Protein AF-A0A349CRY3-F1 (afdb_monomer_lite)

Secondary structure (DSSP, 8-state):
------PPP----S-------HHHHHHHHH-SEEEEEEBPTTS-B---EEEEEEEETTEEEEE-TTGGGSHHHHHHTTTSEEEEEETTEEEEEE----TT--

Foldseek 3Di:
DDDDDDDDDDDDDDDPADQDDPVRVVLLQVQQWKWWFAADPVRDTDDTDIWGWDADPNDIDTDDPPPCVDPRNVRCVVPQWTWMDGDHDIDIGRHDDDPVPD

pLDDT: mean 74.07, std 16.84, range [33.03, 90.44]

Structure (mmCIF, N/CA/C/O backbone):
data_AF-A0A349CRY3-F1
#
_entry.id   AF-A0A349CRY3-F1
#
loop_
_atom_site.group_PDB
_atom_site.id
_atom_site.type_symbol
_atom_site.label_atom_id
_atom_site.label_alt_id
_atom_site.label_comp_id
_atom_site.label_asym_id
_atom_site.label_entity_id
_atom_site.label_seq_id
_atom_site.pdbx_PDB_ins_code
_atom_site.Cartn_x
_atom_site.Cartn_y
_atom_site.Cartn_z
_atom_site.occupancy
_atom_site.B_iso_or_equiv
_atom_site.auth_seq_id
_atom_site.auth_comp_id
_atom_site.auth_asym_id
_atom_site.auth_atom_id
_atom_site.pdbx_PDB_model_num
ATOM 1 N N . MET A 1 1 ? -18.965 15.682 27.881 1.00 40.75 1 MET A N 1
ATOM 2 C CA . MET A 1 1 ? -17.640 15.171 28.299 1.00 40.75 1 MET A CA 1
ATOM 3 C C . MET A 1 1 ? -17.551 13.714 27.864 1.00 40.75 1 MET A C 1
ATOM 5 O O . MET A 1 1 ? -18.032 12.852 28.578 1.00 40.75 1 MET A O 1
ATOM 9 N N . GLY A 1 2 ? -17.028 13.441 26.669 1.00 37.19 2 GLY A N 1
ATOM 10 C CA . GLY A 1 2 ? -16.813 12.078 26.173 1.00 37.19 2 GLY A CA 1
ATOM 11 C C . GLY A 1 2 ? -15.385 12.000 25.668 1.00 37.19 2 GLY A C 1
ATOM 12 O O . GLY A 1 2 ? -15.074 12.550 24.618 1.00 37.19 2 GLY A O 1
ATOM 13 N N . ARG A 1 3 ? -14.487 11.452 26.488 1.00 36.44 3 ARG A N 1
ATOM 14 C CA . ARG A 1 3 ? -13.065 11.336 26.162 1.00 36.44 3 ARG A CA 1
ATOM 15 C C . ARG A 1 3 ? -12.911 10.260 25.088 1.00 36.44 3 ARG A C 1
ATOM 17 O O . ARG A 1 3 ? -13.234 9.107 25.348 1.00 36.44 3 ARG A O 1
ATOM 24 N N . HIS A 1 4 ? -12.400 10.640 23.921 1.00 33.03 4 HIS A N 1
ATOM 25 C CA . HIS A 1 4 ? -11.854 9.706 22.940 1.00 33.03 4 HIS A CA 1
ATOM 26 C C . HIS A 1 4 ? -10.709 8.913 23.599 1.00 33.03 4 HIS A C 1
ATOM 28 O O . HIS A 1 4 ? -9.784 9.537 24.139 1.00 33.03 4 HIS A O 1
ATOM 34 N N . PRO A 1 5 ? -10.733 7.571 23.608 1.00 42.75 5 PRO A N 1
ATOM 35 C CA . PRO A 1 5 ? -9.592 6.804 24.071 1.00 42.75 5 PRO A CA 1
ATOM 36 C C . PRO A 1 5 ? -8.483 6.833 23.010 1.00 42.75 5 PRO A C 1
ATOM 38 O O . PRO A 1 5 ? -8.592 6.247 21.944 1.00 42.75 5 PRO A O 1
ATOM 41 N N . ARG A 1 6 ? -7.456 7.625 23.336 1.00 38.19 6 ARG A N 1
ATOM 42 C CA . ARG A 1 6 ? -6.014 7.328 23.291 1.00 38.19 6 ARG A CA 1
ATOM 43 C C . ARG A 1 6 ? -5.525 6.449 22.134 1.00 38.19 6 ARG A C 1
ATOM 45 O O . ARG A 1 6 ? -5.741 5.244 22.125 1.00 38.19 6 ARG A O 1
ATOM 52 N N . GLY A 1 7 ? -4.756 7.087 21.248 1.00 39.56 7 GLY A N 1
ATOM 53 C CA . GLY A 1 7 ? -3.903 6.431 20.265 1.00 39.56 7 GLY A CA 1
ATOM 54 C C . GLY A 1 7 ? -3.031 5.359 20.913 1.00 39.56 7 GLY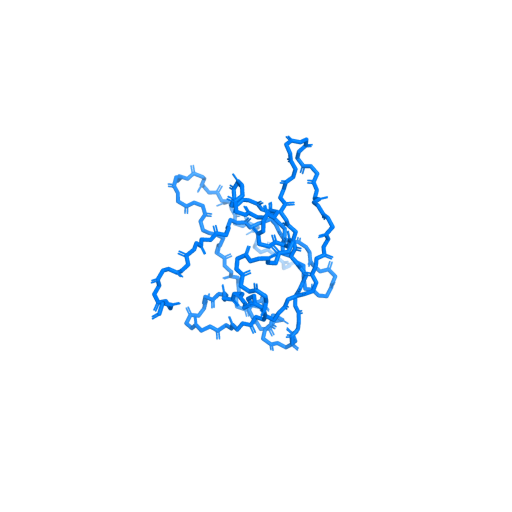 A C 1
ATOM 55 O O . GLY A 1 7 ? -2.439 5.569 21.973 1.00 39.56 7 GLY A O 1
ATOM 56 N N . HIS A 1 8 ? -3.020 4.201 20.269 1.00 47.03 8 HIS A N 1
ATOM 57 C CA . HIS A 1 8 ? -2.250 3.043 20.669 1.00 47.03 8 HIS A CA 1
ATOM 58 C C . HIS A 1 8 ? -0.762 3.329 20.445 1.00 47.03 8 HIS A C 1
ATOM 60 O O . HIS A 1 8 ? -0.335 3.609 19.325 1.00 47.03 8 HIS A O 1
ATOM 66 N N . SER A 1 9 ? 0.010 3.288 21.531 1.00 36.66 9 SER A N 1
ATOM 67 C CA . SER A 1 9 ? 1.469 3.250 21.499 1.00 36.66 9 SER A CA 1
ATOM 68 C C . SER A 1 9 ? 1.917 1.992 20.754 1.00 36.66 9 SER A C 1
ATOM 70 O O . SER A 1 9 ? 1.629 0.888 21.210 1.00 36.66 9 SER A O 1
ATOM 72 N N . HIS A 1 10 ? 2.604 2.154 19.623 1.00 46.66 10 HIS A N 1
ATOM 73 C CA . HIS A 1 10 ? 3.343 1.063 18.989 1.00 46.66 10 HIS A CA 1
ATOM 74 C C . HIS A 1 10 ? 4.648 0.853 19.767 1.00 46.66 10 HIS A C 1
ATOM 76 O O . HIS A 1 10 ? 5.552 1.690 19.709 1.00 46.66 10 HIS A O 1
ATOM 82 N N . ASP A 1 11 ? 4.710 -0.241 20.524 1.00 36.47 11 ASP A N 1
ATOM 83 C CA . ASP A 1 11 ? 5.952 -0.810 21.042 1.00 36.47 11 ASP A CA 1
ATOM 84 C C . ASP A 1 11 ? 6.700 -1.458 19.867 1.00 36.47 11 ASP A C 1
ATOM 86 O O . ASP A 1 11 ? 6.211 -2.411 19.263 1.00 36.47 11 ASP A O 1
ATOM 90 N N . HIS A 1 12 ? 7.842 -0.880 19.489 1.00 44.38 12 HIS A N 1
ATOM 91 C CA . HIS A 1 12 ? 8.735 -1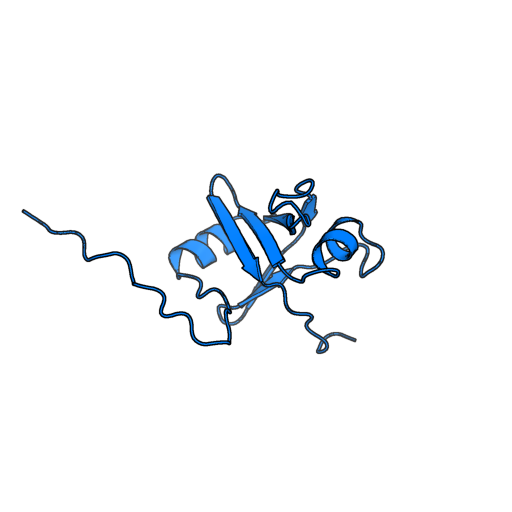.429 18.470 1.00 44.38 12 HIS A CA 1
ATOM 92 C C . HIS A 1 12 ? 9.541 -2.579 19.084 1.00 44.38 12 HIS A C 1
ATOM 94 O O . HIS A 1 12 ? 10.563 -2.342 19.730 1.00 44.38 12 HIS A O 1
ATOM 100 N N . THR A 1 13 ? 9.122 -3.815 18.821 1.00 44.28 13 THR A N 1
ATOM 101 C CA . THR A 1 13 ? 9.973 -4.998 18.981 1.00 44.28 13 THR A CA 1
ATOM 102 C C . THR A 1 13 ? 9.908 -5.842 17.707 1.00 44.28 13 THR A C 1
ATOM 104 O O . THR A 1 13 ? 9.138 -6.785 17.605 1.00 44.28 13 THR A O 1
ATOM 107 N N . GLY A 1 14 ? 10.737 -5.489 16.724 1.00 42.53 14 GLY A N 1
ATOM 108 C CA . GLY A 1 14 ? 11.446 -6.456 15.885 1.00 42.53 14 GLY A CA 1
ATOM 109 C C . GLY A 1 14 ? 10.665 -7.365 14.936 1.00 42.53 14 GLY A C 1
ATOM 110 O O . GLY A 1 14 ? 11.282 -8.316 14.489 1.00 42.53 14 GLY A O 1
ATOM 111 N N . GLU A 1 15 ? 9.401 -7.094 14.602 1.00 45.03 15 GLU A N 1
ATOM 112 C CA . GLU A 1 15 ? 8.641 -7.693 13.484 1.00 45.03 15 GLU A CA 1
ATOM 113 C C . GLU A 1 15 ? 7.581 -6.673 13.020 1.00 45.03 15 GLU A C 1
ATOM 115 O O . GLU A 1 15 ? 6.384 -6.883 13.196 1.00 45.03 15 GLU A O 1
ATOM 120 N N . ASP A 1 16 ? 8.016 -5.510 12.512 1.00 45.66 16 ASP A N 1
ATOM 121 C CA . ASP A 1 16 ? 7.172 -4.355 12.145 1.00 45.66 16 ASP A CA 1
ATOM 122 C C . ASP A 1 16 ? 6.250 -4.631 10.940 1.00 45.66 16 ASP A C 1
ATOM 124 O O . ASP A 1 16 ? 6.364 -4.052 9.853 1.00 45.66 16 ASP A O 1
ATOM 128 N N . THR A 1 17 ? 5.308 -5.547 11.133 1.00 57.53 17 THR A N 1
ATOM 129 C CA . THR A 1 17 ? 4.130 -5.702 10.294 1.00 57.53 17 THR A CA 1
ATOM 130 C C . THR A 1 17 ? 3.085 -4.714 10.782 1.00 57.53 17 THR A C 1
ATOM 132 O O . THR A 1 17 ? 2.612 -4.739 11.917 1.00 57.53 17 THR A O 1
ATOM 135 N N . VAL A 1 18 ? 2.756 -3.774 9.904 1.00 68.06 18 VAL A N 1
ATOM 136 C CA . VAL A 1 18 ? 1.725 -2.773 10.146 1.00 68.06 18 VAL A CA 1
ATOM 137 C C . VAL A 1 18 ? 0.418 -3.477 10.515 1.00 68.06 18 VAL A C 1
ATOM 139 O O . VAL A 1 18 ? -0.164 -4.175 9.690 1.00 68.06 18 VAL A O 1
ATOM 142 N N . THR A 1 19 ? -0.069 -3.265 11.741 1.00 78.56 19 THR A N 1
ATOM 143 C CA . THR A 1 19 ? -1.410 -3.725 12.121 1.00 78.56 19 THR A CA 1
ATOM 144 C C . THR A 1 19 ? -2.446 -2.813 11.462 1.00 78.56 19 THR A C 1
ATOM 146 O O . THR A 1 19 ? -2.512 -1.608 11.752 1.00 78.56 19 THR A O 1
ATOM 149 N N . TRP A 1 20 ? -3.228 -3.375 10.542 1.00 83.62 20 TRP A N 1
ATOM 150 C CA . TRP A 1 20 ? -4.336 -2.691 9.881 1.00 83.62 20 TRP A CA 1
ATOM 151 C C . TRP A 1 20 ? -5.556 -2.641 10.796 1.00 83.62 20 TRP A C 1
ATOM 153 O O . TRP A 1 20 ? -5.877 -3.610 11.481 1.00 83.62 20 TRP A O 1
ATOM 163 N N . THR A 1 21 ? -6.255 -1.509 10.817 1.00 87.12 21 THR A N 1
ATOM 164 C CA . THR A 1 21 ? -7.551 -1.425 11.496 1.00 87.12 21 THR A CA 1
ATOM 165 C C . THR A 1 21 ? -8.679 -1.881 10.569 1.00 87.12 21 THR A C 1
ATOM 167 O O . THR A 1 21 ? -8.584 -1.760 9.348 1.00 87.12 21 THR A O 1
ATOM 170 N N . ALA A 1 22 ? -9.789 -2.351 11.146 1.00 84.12 22 ALA A N 1
ATOM 171 C CA . ALA A 1 22 ? -10.954 -2.790 10.373 1.00 84.12 22 ALA A CA 1
ATOM 172 C C . ALA A 1 22 ? -11.545 -1.682 9.476 1.00 84.12 22 ALA A C 1
ATOM 174 O O . ALA A 1 22 ? -12.083 -1.968 8.410 1.00 84.12 22 ALA A O 1
ATOM 175 N N . ASP A 1 23 ? -11.442 -0.416 9.896 1.00 86.12 23 ASP A N 1
ATOM 176 C CA . ASP A 1 23 ? -11.888 0.729 9.096 1.00 86.12 23 ASP A CA 1
ATOM 177 C C . ASP A 1 23 ? -10.975 0.951 7.882 1.00 86.12 23 ASP A C 1
ATOM 179 O O . ASP A 1 23 ? -11.457 1.095 6.762 1.00 86.12 23 ASP A O 1
ATOM 183 N N . GLU A 1 24 ? -9.655 0.859 8.072 1.00 87.00 24 GLU A N 1
ATOM 184 C CA . GLU A 1 24 ? -8.690 0.973 6.975 1.00 87.00 24 GLU A CA 1
ATOM 185 C C . GLU A 1 24 ? -8.841 -0.156 5.960 1.00 87.00 24 GLU A C 1
ATOM 187 O O . GLU A 1 24 ? -8.841 0.108 4.761 1.00 87.00 24 GLU A O 1
ATOM 192 N N . LEU A 1 25 ? -9.016 -1.397 6.420 1.00 87.44 25 LEU A N 1
ATOM 193 C CA . LEU A 1 25 ? -9.258 -2.535 5.531 1.00 87.44 25 LEU A CA 1
ATOM 194 C C . LEU A 1 25 ? -10.562 -2.372 4.750 1.00 87.44 25 LEU A C 1
ATOM 196 O O . LEU A 1 25 ? -10.613 -2.714 3.574 1.00 87.44 25 LEU A O 1
ATOM 200 N N . ARG A 1 26 ? -11.600 -1.799 5.366 1.00 85.38 26 ARG A N 1
ATOM 201 C CA . ARG A 1 26 ? -12.875 -1.509 4.699 1.00 85.38 26 ARG A CA 1
ATOM 202 C C . ARG A 1 26 ? -12.757 -0.380 3.673 1.00 85.38 26 ARG A C 1
ATOM 204 O O . ARG A 1 26 ? -13.405 -0.433 2.631 1.00 85.38 26 ARG A O 1
ATOM 211 N N . GLU A 1 27 ? -11.961 0.644 3.958 1.00 88.19 27 GLU A N 1
ATOM 212 C CA . GLU A 1 27 ? -11.654 1.718 3.006 1.00 88.19 27 GLU A CA 1
ATOM 213 C C . GLU A 1 27 ? -10.806 1.200 1.838 1.00 88.19 27 GLU A C 1
ATOM 215 O O . GLU A 1 27 ? -11.048 1.576 0.692 1.00 88.19 27 GLU A O 1
ATOM 220 N N . LEU A 1 28 ? -9.850 0.310 2.117 1.00 87.38 28 LEU A N 1
ATOM 221 C CA . LEU A 1 28 ? -9.042 -0.377 1.113 1.00 87.38 28 LEU A CA 1
ATOM 222 C C . LEU A 1 28 ? -9.914 -1.280 0.236 1.00 87.38 28 LEU A C 1
ATOM 224 O O . LEU A 1 28 ? -9.925 -1.087 -0.970 1.00 87.38 28 LEU A O 1
ATOM 228 N N . ASP A 1 29 ? -10.740 -2.151 0.815 1.00 85.12 29 ASP A N 1
ATOM 229 C CA . ASP A 1 29 ? -11.665 -3.026 0.075 1.00 85.12 29 ASP A CA 1
ATOM 230 C C . ASP A 1 29 ? -12.570 -2.248 -0.902 1.00 85.12 29 ASP A C 1
ATOM 232 O O . ASP A 1 29 ? -12.811 -2.670 -2.034 1.00 85.12 29 ASP A O 1
ATOM 236 N N . ARG A 1 30 ? -13.007 -1.045 -0.508 1.00 84.56 30 ARG A N 1
ATOM 237 C CA . ARG A 1 30 ? -13.762 -0.129 -1.381 1.00 84.56 30 ARG A CA 1
ATOM 238 C C . ARG A 1 30 ? -12.901 0.564 -2.433 1.00 84.56 30 ARG A C 1
ATOM 240 O O . ARG A 1 30 ? -13.401 0.940 -3.496 1.00 84.56 30 ARG A O 1
ATOM 247 N N . ALA A 1 31 ? -11.632 0.801 -2.133 1.00 80.56 31 ALA A N 1
ATOM 248 C CA . ALA A 1 31 ? -10.684 1.418 -3.038 1.00 80.56 31 ALA A CA 1
ATOM 249 C C . ALA A 1 31 ? -10.138 0.361 -4.004 1.00 80.56 31 ALA A C 1
ATOM 251 O O . ALA A 1 31 ? -9.108 -0.235 -3.765 1.00 80.56 31 ALA A O 1
ATOM 252 N N . HIS A 1 32 ? -10.765 0.166 -5.161 1.00 77.69 32 HIS A N 1
ATOM 253 C CA . HIS A 1 32 ? -10.285 -0.793 -6.173 1.00 77.69 32 HIS A CA 1
ATOM 254 C C . HIS A 1 32 ? -8.784 -0.681 -6.535 1.00 77.69 32 HIS A C 1
ATOM 256 O O . HIS A 1 32 ? -8.178 -1.647 -6.994 1.00 77.69 32 HIS A O 1
ATOM 262 N N . GLU A 1 33 ? -8.176 0.488 -6.326 1.00 85.50 33 GLU A N 1
ATOM 263 C CA . GLU A 1 33 ? -6.771 0.762 -6.589 1.00 85.50 33 GLU A CA 1
ATOM 264 C C . GLU A 1 33 ? -6.073 1.418 -5.390 1.00 85.50 33 GLU A C 1
ATOM 266 O O . GLU A 1 33 ? -6.654 2.218 -4.652 1.00 85.50 33 GLU A O 1
ATOM 271 N N . VAL A 1 34 ? -4.781 1.128 -5.240 1.00 89.62 34 VAL A N 1
ATOM 272 C CA . VAL A 1 34 ? -3.898 1.796 -4.274 1.00 89.62 34 VAL A CA 1
ATOM 273 C C . VAL A 1 34 ? -2.667 2.330 -4.978 1.00 89.62 34 VAL A C 1
ATOM 275 O O . VAL A 1 34 ? -2.284 1.877 -6.056 1.00 89.62 34 VAL A O 1
ATOM 278 N N . ARG A 1 35 ? -2.025 3.320 -4.368 1.00 89.81 35 ARG A N 1
ATOM 279 C CA . ARG A 1 35 ? -0.766 3.876 -4.850 1.00 89.81 35 ARG A CA 1
ATOM 280 C C . ARG A 1 35 ? 0.369 3.439 -3.945 1.00 89.81 35 ARG A C 1
ATOM 282 O O . ARG A 1 35 ? 0.295 3.637 -2.739 1.00 89.81 35 ARG A O 1
ATOM 289 N N . VAL A 1 36 ? 1.427 2.897 -4.534 1.00 88.69 36 VAL A N 1
ATOM 290 C CA . VAL A 1 36 ? 2.603 2.39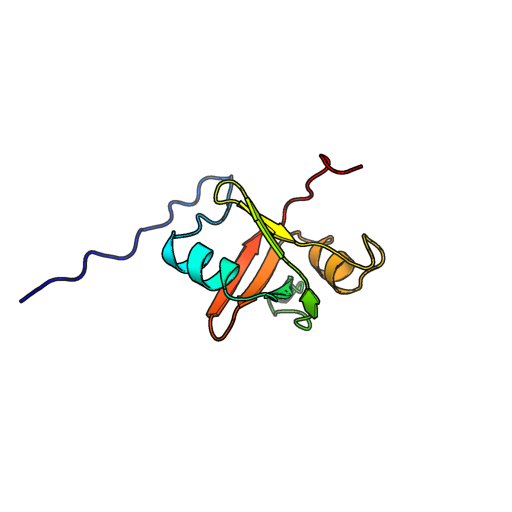6 -3.815 1.00 88.69 36 VAL A CA 1
ATOM 291 C C . VAL A 1 36 ? 3.857 3.136 -4.241 1.00 88.69 36 VAL A C 1
ATOM 293 O O . VAL A 1 36 ? 4.032 3.471 -5.413 1.00 88.69 36 VAL A O 1
ATOM 296 N N . ALA A 1 37 ? 4.750 3.387 -3.297 1.00 87.75 37 ALA A N 1
ATOM 297 C CA . ALA A 1 37 ? 6.076 3.918 -3.566 1.00 87.75 37 ALA A CA 1
ATOM 298 C C . ALA A 1 37 ? 7.095 3.241 -2.657 1.00 87.75 37 ALA A C 1
ATOM 300 O O . ALA A 1 37 ? 6.843 3.070 -1.470 1.00 87.75 37 ALA A O 1
ATOM 301 N N . GLY A 1 38 ? 8.269 2.915 -3.194 1.00 85.19 38 GLY A N 1
ATOM 302 C CA . GLY A 1 38 ? 9.418 2.569 -2.359 1.00 85.19 38 GLY A CA 1
ATOM 303 C C . GLY A 1 38 ? 10.003 3.807 -1.677 1.00 85.19 38 GLY A C 1
ATOM 304 O O . GLY A 1 38 ? 9.881 4.929 -2.188 1.00 85.19 38 GLY A O 1
ATOM 305 N N . ARG A 1 39 ? 10.676 3.603 -0.548 1.00 85.19 39 ARG A N 1
ATOM 306 C CA . ARG A 1 39 ? 11.456 4.641 0.132 1.00 85.19 39 ARG A CA 1
ATOM 307 C C . ARG A 1 39 ? 12.797 4.875 -0.587 1.00 85.19 39 ARG A C 1
ATOM 309 O O . ARG A 1 39 ? 13.405 3.956 -1.145 1.00 85.19 39 ARG A O 1
ATOM 316 N N . ARG A 1 40 ? 13.240 6.133 -0.660 1.00 81.31 40 ARG A N 1
ATOM 317 C CA . ARG A 1 40 ? 14.582 6.523 -1.137 1.00 81.31 40 ARG A CA 1
ATOM 318 C C . ARG A 1 40 ? 15.581 6.472 0.020 1.00 81.31 40 ARG A C 1
ATOM 320 O O . ARG A 1 40 ? 15.180 6.535 1.173 1.00 81.31 40 ARG A O 1
ATOM 327 N N . VAL A 1 41 ? 16.877 6.431 -0.293 1.00 78.69 41 VAL A N 1
ATOM 328 C CA . VAL A 1 41 ? 17.937 6.476 0.733 1.00 78.69 41 VAL A CA 1
ATOM 329 C C . VAL A 1 41 ? 17.841 7.737 1.600 1.00 78.69 41 VAL A C 1
ATOM 331 O O . VAL A 1 41 ? 18.078 7.687 2.797 1.00 78.69 41 VAL A O 1
ATOM 334 N N . ASP A 1 42 ? 17.386 8.843 1.010 1.00 81.50 42 ASP A N 1
ATOM 335 C CA . ASP A 1 42 ? 17.160 10.132 1.669 1.00 81.50 42 ASP A CA 1
ATOM 336 C C . ASP A 1 42 ? 15.844 10.179 2.486 1.00 81.50 42 ASP A C 1
ATOM 338 O O . ASP A 1 42 ? 15.369 11.256 2.837 1.00 81.50 42 ASP A O 1
ATOM 342 N N . GLY A 1 43 ? 15.170 9.040 2.698 1.00 77.38 43 GLY A N 1
ATOM 343 C CA . GLY A 1 43 ? 13.895 8.920 3.426 1.00 77.38 43 GLY A CA 1
ATOM 344 C C . GLY A 1 43 ? 12.648 9.375 2.654 1.00 77.38 43 GLY A C 1
ATOM 345 O O . GLY A 1 43 ? 11.525 9.050 3.031 1.00 77.38 43 GLY A O 1
ATOM 346 N N . SER A 1 44 ? 12.819 10.081 1.535 1.00 80.81 44 SER A N 1
ATOM 347 C CA . SER A 1 44 ? 11.708 10.568 0.703 1.00 80.81 44 SER A CA 1
ATOM 348 C C . SER A 1 44 ? 10.974 9.440 -0.040 1.00 80.81 44 SER A C 1
ATOM 350 O O . SER A 1 44 ? 11.568 8.423 -0.404 1.00 80.81 44 SER A O 1
ATOM 352 N N . SER A 1 45 ? 9.690 9.634 -0.350 1.00 81.75 45 SER A N 1
ATOM 353 C CA . SER A 1 45 ? 8.924 8.711 -1.200 1.00 81.75 45 SER A CA 1
ATOM 354 C C . SER A 1 45 ? 9.379 8.778 -2.661 1.00 81.75 45 SER A C 1
ATOM 356 O O . SER A 1 45 ? 9.528 9.868 -3.223 1.00 81.75 45 SER A O 1
ATOM 358 N N . ARG A 1 46 ? 9.533 7.625 -3.323 1.00 83.00 46 ARG A N 1
ATOM 359 C CA . ARG A 1 46 ? 9.590 7.573 -4.795 1.00 83.00 46 ARG A CA 1
ATOM 360 C C . ARG A 1 46 ? 8.233 7.935 -5.417 1.00 83.00 46 ARG A C 1
ATOM 362 O O . ARG A 1 46 ? 7.246 8.144 -4.717 1.00 83.00 46 ARG A O 1
ATOM 369 N N . THR A 1 47 ? 8.177 7.987 -6.748 1.00 83.88 47 THR A N 1
ATOM 370 C CA . THR A 1 47 ? 6.927 8.183 -7.490 1.00 83.88 47 THR A CA 1
ATOM 371 C C . THR A 1 47 ? 5.901 7.114 -7.119 1.00 83.88 47 THR A C 1
ATOM 373 O O . THR A 1 47 ? 6.125 5.920 -7.327 1.00 83.88 47 THR A O 1
ATOM 376 N N . LEU A 1 48 ? 4.765 7.568 -6.593 1.00 82.56 48 LEU A N 1
ATOM 377 C CA . LEU A 1 48 ? 3.600 6.740 -6.312 1.00 82.56 48 LEU A CA 1
ATOM 378 C C . LEU A 1 48 ? 3.058 6.133 -7.610 1.00 82.56 48 LEU A C 1
ATOM 380 O O . LEU A 1 48 ? 2.689 6.852 -8.537 1.00 82.56 48 LEU A O 1
ATOM 384 N N . THR A 1 49 ? 2.994 4.808 -7.658 1.00 85.75 49 THR A N 1
ATOM 385 C CA . THR A 1 49 ? 2.496 4.031 -8.796 1.00 85.75 49 THR A CA 1
ATOM 386 C C . THR A 1 49 ? 1.178 3.373 -8.423 1.00 85.75 49 THR A C 1
ATOM 388 O O . THR A 1 49 ? 1.081 2.773 -7.357 1.00 85.75 49 THR A O 1
ATOM 391 N N . VAL A 1 50 ? 0.171 3.478 -9.290 1.00 86.62 50 VAL A N 1
ATOM 392 C CA . VAL A 1 50 ? -1.116 2.796 -9.096 1.00 86.62 50 VAL A CA 1
ATOM 393 C C . VAL A 1 50 ? -0.930 1.291 -9.304 1.00 86.62 50 VAL A C 1
ATOM 395 O O . VAL A 1 50 ? -0.387 0.867 -10.327 1.00 86.62 50 VAL A O 1
ATOM 398 N N . VAL A 1 51 ? -1.375 0.494 -8.338 1.00 85.44 51 VAL A N 1
ATOM 399 C CA . VAL A 1 51 ? -1.376 -0.971 -8.374 1.00 85.44 51 VAL A CA 1
ATOM 400 C C . VAL A 1 51 ? -2.719 -1.512 -7.890 1.00 85.44 51 VAL A C 1
ATOM 402 O O . VAL A 1 51 ? -3.457 -0.848 -7.160 1.00 85.44 51 VAL A O 1
ATOM 405 N N . TRP A 1 52 ? -3.019 -2.740 -8.303 1.00 85.69 52 TRP A N 1
ATOM 406 C CA . TRP A 1 52 ? -4.181 -3.480 -7.823 1.00 85.69 52 TRP A CA 1
ATOM 407 C C . TRP A 1 52 ? -3.861 -4.159 -6.498 1.00 85.69 52 TRP A C 1
ATOM 409 O O . TRP A 1 52 ? -2.727 -4.602 -6.286 1.00 85.69 52 TRP A O 1
ATOM 419 N 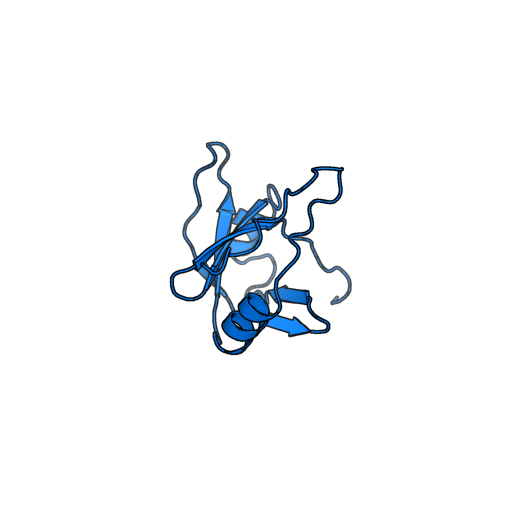N . HIS A 1 53 ? -4.865 -4.282 -5.640 1.00 86.88 53 HIS A N 1
ATOM 420 C CA . HIS A 1 53 ? -4.736 -4.969 -4.366 1.00 86.88 53 HIS A CA 1
ATOM 421 C C . HIS A 1 53 ? -5.908 -5.915 -4.109 1.00 86.88 53 HIS A C 1
ATOM 423 O O . HIS A 1 53 ? -6.934 -5.842 -4.785 1.00 86.88 53 HIS A O 1
ATOM 429 N N . VAL A 1 54 ? -5.738 -6.796 -3.129 1.00 86.75 54 VAL A N 1
ATOM 430 C CA . VAL A 1 54 ? -6.801 -7.631 -2.569 1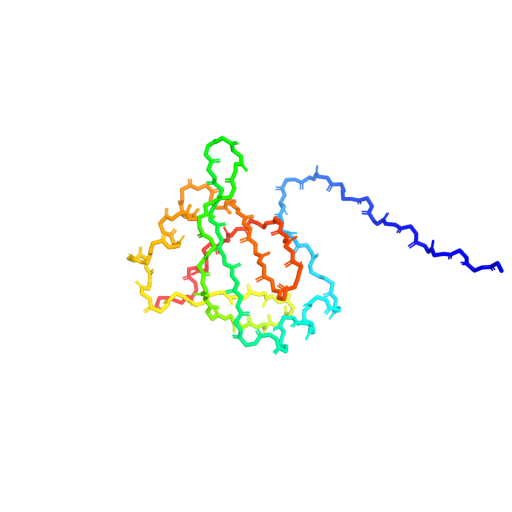.00 86.75 54 VAL A CA 1
ATOM 431 C C . VAL A 1 54 ? -6.597 -7.753 -1.061 1.00 86.75 54 VAL A C 1
ATOM 433 O O . VAL A 1 54 ? -5.457 -7.821 -0.603 1.00 86.75 54 VAL A O 1
ATOM 436 N N . VAL A 1 55 ? -7.687 -7.760 -0.296 1.00 85.38 55 VAL A N 1
ATOM 437 C CA . VAL A 1 55 ? -7.669 -8.040 1.144 1.00 85.38 55 VAL A CA 1
ATOM 438 C C . VAL A 1 55 ? -8.194 -9.457 1.363 1.00 85.38 55 VAL A C 1
ATOM 440 O O . VAL A 1 55 ? -9.290 -9.785 0.910 1.00 85.38 55 VAL A O 1
ATOM 443 N N . VAL A 1 56 ? -7.412 -10.306 2.028 1.00 84.00 56 VAL A N 1
ATOM 444 C CA . VAL A 1 56 ? -7.791 -11.679 2.400 1.00 84.00 56 VAL A CA 1
ATOM 445 C C . VAL A 1 56 ? -7.323 -11.921 3.829 1.00 84.00 56 VAL A C 1
ATOM 447 O O . VAL A 1 56 ? -6.162 -11.662 4.119 1.00 84.00 56 VAL A O 1
ATOM 450 N N . ASP A 1 57 ? -8.211 -12.403 4.703 1.00 83.12 57 ASP A N 1
ATOM 451 C CA . ASP A 1 57 ? -7.896 -12.713 6.113 1.00 83.12 57 ASP A CA 1
ATOM 452 C C . ASP A 1 57 ? -7.181 -11.546 6.828 1.00 83.12 57 ASP A C 1
ATOM 454 O O . ASP A 1 57 ? -6.070 -11.670 7.337 1.00 83.12 57 ASP A O 1
ATOM 458 N N . ASP A 1 58 ? -7.773 -10.350 6.726 1.00 80.06 58 ASP A N 1
ATOM 459 C CA . ASP A 1 58 ? -7.233 -9.088 7.261 1.00 80.06 58 ASP A CA 1
ATOM 460 C C . ASP A 1 58 ? -5.817 -8.708 6.762 1.00 80.06 58 ASP A C 1
ATOM 462 O O . ASP A 1 58 ? -5.180 -7.784 7.274 1.00 80.06 58 ASP A O 1
ATOM 466 N N . THR A 1 59 ? -5.342 -9.367 5.700 1.00 80.62 59 THR A N 1
ATOM 467 C CA . THR A 1 59 ? -4.034 -9.140 5.083 1.00 80.62 59 THR A CA 1
ATOM 468 C C . THR A 1 59 ? -4.186 -8.504 3.705 1.00 80.62 59 THR A C 1
ATOM 470 O O . THR A 1 59 ? -4.945 -8.970 2.853 1.00 80.62 59 THR A O 1
ATOM 473 N N . LEU A 1 60 ? -3.442 -7.420 3.474 1.00 83.69 60 LEU A N 1
ATOM 474 C CA . LEU A 1 60 ? -3.415 -6.699 2.205 1.00 83.69 60 LEU A CA 1
ATOM 475 C C . LEU A 1 60 ? -2.328 -7.260 1.281 1.00 83.69 60 LEU A C 1
ATOM 477 O O . LEU A 1 60 ? -1.137 -7.155 1.575 1.00 83.69 60 LEU A O 1
ATOM 481 N N . TYR A 1 61 ? -2.733 -7.747 0.113 1.00 85.25 61 TYR A N 1
ATOM 482 C CA . TYR A 1 61 ? -1.834 -8.215 -0.938 1.00 85.25 61 TYR A CA 1
ATOM 483 C C . TYR A 1 61 ? -1.841 -7.261 -2.127 1.00 85.25 61 TYR A C 1
ATOM 485 O O . TYR A 1 61 ? -2.884 -6.758 -2.544 1.00 85.25 61 TYR A O 1
ATOM 493 N N . LEU A 1 62 ? -0.667 -7.042 -2.716 1.00 84.88 62 LEU A N 1
ATOM 494 C CA . LEU A 1 62 ? -0.488 -6.177 -3.879 1.00 84.88 62 LEU A CA 1
ATOM 495 C C . LEU A 1 62 ? -0.137 -7.011 -5.102 1.00 84.88 62 LEU A C 1
ATOM 497 O O . LEU A 1 62 ? 0.802 -7.807 -5.078 1.00 84.88 62 LEU A O 1
ATOM 501 N N . ARG A 1 63 ? -0.844 -6.782 -6.209 1.00 78.75 63 ARG A N 1
ATOM 502 C CA . ARG A 1 63 ? -0.600 -7.501 -7.459 1.00 78.75 63 ARG A CA 1
ATOM 503 C C . ARG A 1 63 ? 0.198 -6.645 -8.434 1.00 78.75 63 ARG A C 1
ATOM 505 O O . ARG A 1 63 ? -0.280 -5.628 -8.939 1.00 78.75 63 ARG A O 1
ATOM 512 N N . SER A 1 64 ? 1.403 -7.103 -8.779 1.00 68.44 64 SER A N 1
ATOM 513 C CA . SER A 1 64 ? 2.176 -6.506 -9.873 1.00 68.44 64 SER A CA 1
ATOM 514 C C . SER A 1 64 ? 1.724 -7.066 -11.219 1.00 68.44 64 SER A C 1
ATOM 516 O O . SER A 1 64 ? 2.039 -8.205 -11.551 1.00 68.44 64 SER A O 1
ATOM 518 N N . VAL A 1 65 ? 1.063 -6.255 -12.050 1.00 66.19 65 VAL A N 1
ATOM 519 C CA . VAL A 1 65 ? 0.709 -6.657 -13.429 1.00 66.19 65 VAL A CA 1
ATOM 520 C C . VAL A 1 65 ? 1.959 -6.974 -14.267 1.00 66.19 65 VAL A C 1
ATOM 522 O O . VAL A 1 65 ? 1.920 -7.834 -15.138 1.00 66.19 65 VAL A O 1
ATOM 525 N N . LYS A 1 66 ? 3.087 -6.302 -13.991 1.00 67.38 66 LYS A N 1
ATOM 526 C CA . LYS A 1 66 ? 4.379 -6.514 -14.673 1.00 67.38 66 LYS A CA 1
ATOM 527 C C . LYS A 1 66 ? 5.351 -7.393 -13.872 1.00 67.38 66 LYS A C 1
ATOM 529 O O . LYS A 1 66 ? 6.537 -7.441 -14.203 1.00 67.38 66 LYS A O 1
ATOM 534 N N . GLY A 1 67 ? 4.885 -8.033 -12.797 1.00 69.56 67 GLY A N 1
ATOM 535 C CA . GLY A 1 67 ? 5.730 -8.841 -11.917 1.00 69.56 67 GLY A CA 1
ATOM 536 C C . GLY A 1 67 ? 6.974 -8.078 -11.414 1.00 69.56 67 GLY A C 1
ATOM 537 O O . GLY A 1 67 ? 6.901 -6.857 -11.205 1.00 69.56 67 GLY A O 1
ATOM 538 N N . PRO A 1 68 ? 8.128 -8.755 -11.268 1.00 65.44 68 PRO A N 1
ATOM 539 C CA . PRO A 1 68 ? 9.374 -8.153 -10.785 1.00 65.44 68 PRO A CA 1
ATOM 540 C C . PRO A 1 68 ? 10.016 -7.158 -11.768 1.00 65.44 68 PRO A C 1
ATOM 542 O O . PRO A 1 68 ? 10.901 -6.381 -11.400 1.00 65.44 68 PRO A O 1
ATOM 545 N N . ALA A 1 69 ? 9.566 -7.131 -13.026 1.00 66.88 69 ALA A N 1
ATOM 546 C CA . ALA A 1 69 ? 10.029 -6.157 -14.009 1.00 66.88 69 ALA A CA 1
ATOM 547 C C . ALA A 1 69 ? 9.417 -4.757 -13.799 1.00 66.88 69 ALA A C 1
ATOM 549 O O . ALA A 1 69 ? 9.947 -3.782 -14.344 1.00 66.88 69 ALA A O 1
ATOM 550 N N . GLY A 1 70 ? 8.341 -4.649 -13.007 1.00 70.31 70 GLY A N 1
ATOM 551 C CA . GLY A 1 70 ? 7.655 -3.395 -12.701 1.00 70.31 70 GLY A CA 1
ATOM 552 C C . GLY A 1 70 ? 8.542 -2.380 -11.973 1.00 70.31 70 GLY A C 1
ATOM 553 O O . GLY A 1 70 ? 9.279 -2.718 -11.048 1.00 70.31 70 GLY A O 1
ATOM 554 N N . GLU A 1 71 ? 8.460 -1.110 -12.371 1.00 72.12 71 GLU A N 1
ATOM 555 C CA . GLU A 1 71 ? 9.272 -0.031 -11.785 1.00 72.12 71 GLU A CA 1
ATOM 556 C C . GLU A 1 71 ? 8.980 0.192 -10.298 1.00 72.12 71 GLU A C 1
ATOM 558 O O . GLU A 1 71 ? 9.901 0.441 -9.518 1.00 72.12 71 GLU A O 1
ATOM 563 N N . TRP A 1 72 ? 7.718 0.029 -9.889 1.00 77.81 72 TRP A N 1
ATOM 564 C CA . TRP A 1 72 ? 7.326 0.101 -8.484 1.00 77.81 72 TRP A CA 1
ATOM 565 C C . TRP A 1 72 ? 7.961 -1.033 -7.669 1.00 77.81 72 TRP A C 1
ATOM 567 O O . TRP A 1 72 ? 8.539 -0.770 -6.617 1.00 77.81 72 TRP A O 1
ATOM 577 N N . TYR A 1 73 ? 7.950 -2.263 -8.201 1.00 76.44 73 TYR A N 1
ATOM 578 C CA . TYR A 1 73 ? 8.533 -3.433 -7.546 1.00 76.44 73 TYR A CA 1
ATOM 579 C C . TYR A 1 73 ? 10.038 -3.248 -7.368 1.00 76.44 73 TYR A C 1
ATOM 581 O O . TYR A 1 73 ? 10.549 -3.404 -6.270 1.00 76.44 73 TYR A O 1
ATOM 589 N N . LYS A 1 74 ? 10.754 -2.793 -8.404 1.00 76.94 74 LYS A N 1
ATOM 590 C CA . LYS A 1 74 ? 12.190 -2.462 -8.304 1.00 76.94 74 LYS A CA 1
ATOM 591 C C . LYS A 1 74 ? 12.480 -1.337 -7.307 1.00 76.94 74 LYS A C 1
ATOM 593 O O . LYS A 1 74 ? 13.574 -1.278 -6.747 1.00 76.94 74 LYS A O 1
ATOM 598 N N . GLY A 1 75 ? 11.543 -0.406 -7.143 1.00 74.69 75 GLY A N 1
ATOM 599 C CA . GLY A 1 75 ? 11.638 0.678 -6.169 1.00 74.69 75 GLY A CA 1
ATOM 600 C C . GLY A 1 75 ? 11.483 0.196 -4.730 1.00 74.69 75 GLY A C 1
ATOM 601 O O . GLY A 1 75 ? 12.190 0.695 -3.861 1.00 74.69 75 GLY A O 1
ATOM 602 N N . VAL A 1 76 ? 10.597 -0.774 -4.507 1.00 77.06 76 VAL A N 1
ATOM 603 C CA . VAL A 1 76 ? 10.301 -1.372 -3.199 1.00 77.06 76 VAL A CA 1
ATOM 604 C C . VAL A 1 76 ? 11.322 -2.451 -2.823 1.00 77.06 76 VAL A C 1
ATOM 606 O O . VAL A 1 76 ? 11.856 -2.422 -1.722 1.00 77.06 76 VAL A O 1
ATOM 609 N N . ALA A 1 77 ? 11.687 -3.338 -3.751 1.00 74.19 77 ALA A N 1
ATOM 610 C CA . ALA A 1 77 ? 12.533 -4.518 -3.526 1.00 74.19 77 ALA A CA 1
ATOM 611 C C . ALA A 1 77 ? 13.981 -4.221 -3.085 1.00 74.19 77 ALA A C 1
ATOM 613 O O . ALA A 1 77 ? 14.754 -5.144 -2.860 1.00 74.19 77 ALA A O 1
ATOM 614 N N . ARG A 1 78 ? 14.383 -2.946 -2.992 1.00 73.94 78 ARG A N 1
ATOM 615 C CA . ARG A 1 78 ? 15.705 -2.558 -2.470 1.00 73.94 78 ARG A CA 1
ATOM 616 C C . ARG A 1 78 ? 15.756 -2.500 -0.950 1.00 73.94 78 ARG A C 1
ATOM 618 O O . ARG A 1 78 ? 16.784 -2.832 -0.379 1.00 73.94 78 ARG A O 1
ATOM 625 N N . HIS A 1 79 ? 14.679 -2.027 -0.332 1.00 78.06 79 HIS A N 1
ATOM 626 C CA . HIS A 1 79 ? 14.622 -1.779 1.110 1.00 78.06 79 HIS A CA 1
ATOM 627 C C . HIS A 1 79 ? 13.417 -2.437 1.764 1.00 78.06 79 HIS A C 1
ATOM 629 O O . HIS A 1 79 ? 13.360 -2.490 2.981 1.00 78.06 79 HIS A O 1
ATOM 635 N N . PHE A 1 80 ? 12.439 -2.894 0.977 1.00 83.88 80 PHE A N 1
ATOM 636 C CA . PHE A 1 80 ? 11.152 -3.386 1.459 1.00 83.88 80 PHE A CA 1
ATOM 637 C C . PHE A 1 80 ? 10.378 -2.380 2.321 1.00 83.88 80 PHE A C 1
ATOM 639 O O . PHE A 1 80 ? 9.285 -2.674 2.764 1.00 83.88 80 PHE A O 1
ATOM 646 N N . GLU A 1 81 ? 10.860 -1.151 2.468 1.00 84.38 81 GLU A N 1
ATOM 647 C CA . GLU A 1 81 ? 10.161 -0.046 3.106 1.00 84.38 81 GLU A CA 1
ATOM 648 C C . GLU A 1 81 ? 9.579 0.897 2.054 1.00 84.38 81 GLU A C 1
ATOM 650 O O . GLU A 1 81 ? 10.194 1.195 1.016 1.00 84.38 81 GLU A O 1
ATOM 655 N N . GLY A 1 82 ? 8.404 1.444 2.341 1.00 88.94 82 GLY A N 1
ATOM 656 C CA . GLY A 1 82 ? 7.830 2.477 1.503 1.00 88.94 82 GLY A CA 1
ATOM 657 C C . GLY A 1 82 ? 6.492 2.989 1.996 1.00 88.94 82 GLY A C 1
ATOM 658 O O . GLY A 1 82 ? 6.213 3.026 3.187 1.00 88.94 82 GLY A O 1
ATOM 659 N N . PHE A 1 83 ? 5.682 3.433 1.045 1.00 88.81 83 PHE A N 1
ATOM 660 C CA . PHE A 1 83 ? 4.450 4.161 1.293 1.00 88.81 83 PHE A CA 1
ATOM 661 C C . PHE A 1 83 ? 3.310 3.516 0.516 1.00 88.81 83 PHE A C 1
ATOM 663 O O . PHE A 1 83 ? 3.453 3.261 -0.683 1.00 88.81 83 PHE A O 1
ATOM 670 N N . LEU A 1 84 ? 2.187 3.300 1.192 1.00 89.50 84 LEU A N 1
ATOM 671 C CA . LEU A 1 84 ? 0.907 2.916 0.614 1.00 89.50 84 LEU A CA 1
ATOM 672 C C . LEU A 1 84 ? -0.052 4.096 0.755 1.00 89.50 84 LEU A C 1
ATOM 674 O O . LEU A 1 84 ? -0.177 4.683 1.827 1.00 89.50 84 LEU A O 1
ATOM 678 N N . ARG A 1 85 ? -0.758 4.436 -0.317 1.00 90.06 85 ARG A N 1
ATOM 679 C CA . ARG A 1 85 ? -1.779 5.476 -0.307 1.00 90.06 85 ARG A CA 1
ATOM 680 C C . ARG A 1 85 ? -3.080 4.974 -0.916 1.00 90.06 85 ARG A C 1
ATOM 682 O O . ARG A 1 85 ? -3.093 4.514 -2.057 1.00 90.06 85 ARG A O 1
ATOM 689 N N . TRP A 1 86 ? -4.175 5.179 -0.194 1.00 90.44 86 TRP A N 1
ATOM 690 C CA . TRP A 1 86 ? -5.547 4.962 -0.650 1.00 90.44 86 TRP A CA 1
ATOM 691 C C . TRP A 1 86 ? -6.358 6.228 -0.360 1.00 90.44 86 TRP A C 1
ATOM 693 O O . TRP A 1 86 ? -6.223 6.843 0.696 1.00 90.44 86 TRP A O 1
ATOM 703 N N . GLY A 1 87 ? -7.126 6.700 -1.344 1.00 86.75 87 GLY A N 1
ATOM 704 C CA . GLY A 1 87 ? -7.811 7.993 -1.244 1.00 86.75 87 GLY A CA 1
ATOM 705 C C . GLY A 1 87 ? -6.866 9.147 -0.851 1.00 86.75 87 GLY A C 1
ATOM 706 O O . GLY A 1 87 ? -5.898 9.464 -1.564 1.00 86.75 87 GLY A O 1
ATOM 707 N N . SER A 1 88 ? -7.165 9.779 0.287 1.00 86.00 88 SER A N 1
ATOM 708 C CA . SER A 1 88 ? -6.378 10.848 0.922 1.00 86.00 88 SER A CA 1
ATOM 709 C C . SER A 1 88 ? -5.395 10.361 1.990 1.00 86.00 88 SER A C 1
ATOM 711 O O . SER A 1 88 ? -4.575 11.154 2.451 1.00 86.00 88 SER A O 1
ATOM 713 N N . THR A 1 89 ? -5.446 9.088 2.376 1.00 87.25 89 THR A N 1
ATOM 714 C CA . THR A 1 89 ? -4.618 8.530 3.449 1.00 87.25 89 THR A CA 1
ATOM 715 C C . THR A 1 89 ? -3.335 7.949 2.880 1.00 87.25 89 THR A C 1
ATOM 717 O O . THR A 1 89 ? -3.362 7.194 1.912 1.00 87.25 89 THR A O 1
ATOM 720 N N . THR A 1 90 ? -2.197 8.313 3.471 1.00 89.50 90 THR A N 1
ATOM 721 C CA . THR A 1 90 ? -0.881 7.745 3.149 1.00 89.50 90 THR A CA 1
ATOM 722 C C . THR A 1 90 ? -0.295 7.138 4.412 1.00 89.50 90 THR A C 1
ATOM 724 O O . THR A 1 90 ? -0.285 7.795 5.451 1.00 89.50 90 THR A O 1
ATOM 727 N N . ARG A 1 91 ? 0.196 5.904 4.316 1.00 86.56 91 ARG A N 1
ATOM 728 C CA . ARG A 1 91 ? 0.784 5.149 5.419 1.00 86.56 91 ARG A CA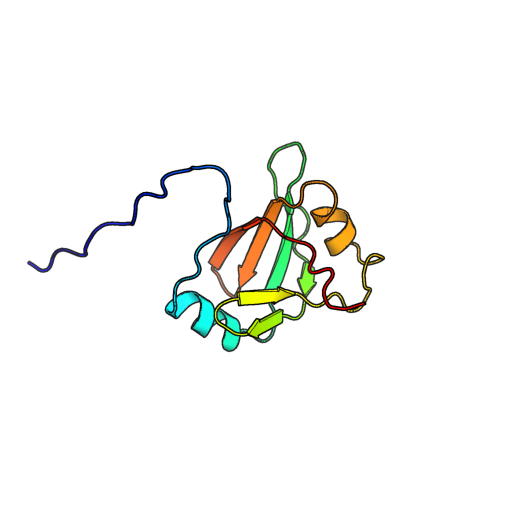 1
ATOM 729 C C . ARG A 1 91 ? 2.140 4.594 5.016 1.00 86.56 91 ARG A C 1
ATOM 731 O O . ARG A 1 91 ? 2.338 4.183 3.874 1.00 86.56 91 ARG A O 1
ATOM 738 N N . GLU A 1 92 ? 3.065 4.592 5.961 1.00 88.25 92 GLU A N 1
ATOM 739 C CA . GLU A 1 92 ? 4.356 3.928 5.818 1.00 88.25 92 GLU A CA 1
ATOM 740 C C . GLU A 1 92 ? 4.175 2.437 6.083 1.00 88.25 92 GLU A C 1
ATOM 742 O O . GLU A 1 92 ? 3.500 2.054 7.039 1.00 88.25 92 GLU A O 1
ATOM 747 N N . VAL A 1 93 ? 4.711 1.607 5.194 1.00 87.06 93 VAL A N 1
ATOM 748 C CA . VAL A 1 93 ? 4.525 0.156 5.224 1.00 87.06 93 VAL A CA 1
ATOM 749 C C . VAL A 1 93 ? 5.830 -0.562 4.914 1.00 87.06 93 VAL A C 1
ATOM 751 O O . VAL A 1 93 ? 6.653 -0.081 4.126 1.00 87.06 93 VAL A O 1
ATOM 754 N N . THR A 1 94 ? 5.962 -1.750 5.492 1.00 86.25 94 THR A N 1
ATOM 755 C CA . THR A 1 94 ? 6.978 -2.734 5.128 1.00 86.25 94 THR A CA 1
ATOM 756 C C . THR A 1 94 ? 6.334 -3.768 4.208 1.00 86.25 94 THR A C 1
ATOM 758 O O . THR A 1 94 ? 5.302 -4.351 4.531 1.00 86.25 94 THR A O 1
ATOM 761 N N . TYR A 1 95 ? 6.911 -3.957 3.029 1.00 84.81 95 TYR A N 1
ATOM 762 C CA . TYR A 1 95 ? 6.488 -4.914 2.022 1.00 84.81 95 TYR A CA 1
ATOM 763 C C . TYR A 1 95 ? 7.202 -6.239 2.254 1.00 84.81 95 TYR A C 1
ATOM 765 O O . TYR A 1 95 ? 8.427 -6.283 2.281 1.00 84.81 95 TYR A O 1
ATOM 773 N N . THR A 1 96 ? 6.454 -7.330 2.304 1.00 82.38 96 THR A N 1
ATOM 774 C CA . THR A 1 96 ? 7.033 -8.674 2.343 1.00 82.38 96 THR A CA 1
ATOM 775 C C . THR A 1 96 ? 6.757 -9.372 1.022 1.00 82.38 96 THR A C 1
ATOM 777 O O . THR A 1 96 ? 5.683 -9.217 0.438 1.00 82.38 96 THR A O 1
ATOM 780 N N . LEU A 1 97 ? 7.741 -10.116 0.519 1.00 77.12 97 LEU A N 1
ATOM 781 C CA . LEU A 1 97 ? 7.506 -10.999 -0.614 1.00 77.12 97 LEU A CA 1
ATOM 782 C C . LEU A 1 97 ? 6.709 -12.200 -0.132 1.00 77.12 97 LEU A C 1
ATOM 784 O O . LEU A 1 97 ? 7.183 -12.959 0.708 1.00 77.12 97 LEU A O 1
ATOM 788 N N . ASP A 1 98 ? 5.522 -12.377 -0.697 1.00 69.38 98 ASP A N 1
ATOM 789 C CA . ASP A 1 98 ? 4.852 -13.661 -0.630 1.00 69.38 98 ASP A CA 1
ATOM 790 C C . ASP A 1 98 ? 5.479 -14.580 -1.684 1.00 69.38 98 ASP A C 1
ATOM 792 O O . ASP A 1 98 ? 5.307 -14.391 -2.888 1.00 69.38 98 ASP A O 1
ATOM 796 N N . SER A 1 99 ? 6.264 -15.548 -1.221 1.00 59.34 99 SER A N 1
ATOM 797 C CA . SER A 1 99 ? 6.802 -16.635 -2.043 1.00 59.34 99 SER A CA 1
ATOM 798 C C . SER A 1 99 ? 5.795 -17.775 -2.244 1.00 59.34 99 SER A C 1
ATOM 800 O O . SER A 1 99 ? 6.156 -18.807 -2.798 1.00 59.34 99 SER A O 1
ATOM 802 N N . SER A 1 100 ? 4.548 -17.615 -1.785 1.00 55.03 100 SER A N 1
ATOM 803 C CA . SER A 1 100 ? 3.500 -18.644 -1.829 1.00 55.03 100 SER A CA 1
ATOM 804 C C . SER A 1 100 ? 2.734 -18.669 -3.156 1.00 55.03 100 SER A C 1
ATOM 806 O O . SER A 1 100 ? 1.817 -19.473 -3.315 1.00 55.03 100 SER A O 1
ATOM 808 N N . GLN A 1 101 ? 3.076 -17.797 -4.105 1.00 46.72 101 GLN A N 1
ATOM 809 C CA . GLN A 1 101 ? 2.484 -17.727 -5.441 1.00 46.72 101 GLN A CA 1
ATOM 810 C C . GLN A 1 101 ? 3.598 -17.770 -6.508 1.00 46.72 101 GLN A C 1
ATOM 812 O O . GLN A 1 101 ? 3.817 -16.785 -7.216 1.00 46.72 101 GLN A O 1
ATOM 817 N N . ASP A 1 102 ? 4.327 -18.890 -6.572 1.00 40.47 102 ASP A N 1
ATOM 818 C CA . ASP A 1 102 ? 5.043 -19.334 -7.785 1.00 40.47 102 ASP A CA 1
ATOM 819 C C . ASP A 1 102 ? 4.154 -20.307 -8.574 1.00 40.47 102 ASP A C 1
ATOM 821 O O . ASP A 1 102 ? 3.569 -21.217 -7.936 1.00 40.47 102 ASP A O 1
#

Radius of gyration: 14.84 Å; chains: 1; bounding box: 36×34×43 Å

Sequence (102 aa):
MGRHPRGHSHDHTGEDTVTWTADELRELDRAHEVRVAGRRVDGSSRTLTVVWHVVVDDTLYLRSVKGPAGEWYKGVARHFEGFLRWGSTTREVTYTLDSSQD